Protein AF-A0A821MHR5-F1 (afdb_monomer)

Radius of gyration: 16.07 Å; Cα contacts (8 Å, |Δi|>4): 82; chains: 1; bounding box: 27×30×41 Å

Foldseek 3Di:
DDKDKDDKPDQDADDDDPVDDHDDIDIDMDDDDPVLDQDKDKDWDWDDDPNDIDIDIDMDRPPDDSDPPDD

Nearest PDB structures (foldseek):
  1na8-assembly1_B  TM=9.471E-01  e=2.076E-05  Homo sapiens
  1na8-assembly1_A  TM=9.567E-01  e=4.465E-05  Homo sapiens
  2dwx-assembly1_A  TM=9.442E-01  e=5.502E-05  Homo sapiens
  1om9-assembly1_A  TM=9.472E-01  e=6.323E-05  Homo sapiens
  1p4u-assembly1_A  TM=9.336E-01  e=7.792E-05  Homo sapiens

Sequence (71 aa):
MRIKLQNPSASDLPQYNPILPPQAITQILIVSNPNKEAVRLSYKLSYYLSGEQINEFGEIDNGFPSSIDLI

Secondary structure (DSSP, 8-state):
-EEEEPPPS-S--PPP-TTSPPP-----EEEE-TT-PPP-EEEEEEEEETTEEEEEEEEESSSS-S-----

Mean predicted aligned error: 5.69 Å

Solvent-accessible surface area (backbone atoms only — not comparable to full-atom values): 5032 Å² total; per-residue (Å²): 120,49,77,47,74,53,79,52,76,54,94,76,81,79,81,90,48,95,90,52,83,86,82,80,76,51,64,52,76,47,76,49,54,93,83,62,64,88,58,70,49,75,52,74,52,74,53,72,59,99,87,43,82,47,79,47,74,51,75,40,67,83,82,60,77,87,64,85,76,81,127

pLDDT: mean 88.85, std 13.21, range [38.91, 97.88]

Structure (mmCIF, N/CA/C/O backbone):
data_AF-A0A821MHR5-F1
#
_entry.id   AF-A0A821MHR5-F1
#
loop_
_atom_site.group_PDB
_atom_site.id
_atom_site.type_symbol
_atom_site.label_atom_id
_atom_site.label_alt_id
_atom_site.label_comp_id
_atom_site.label_asym_id
_atom_site.label_entity_id
_atom_site.label_seq_id
_atom_site.pdbx_PDB_ins_code
_atom_site.Cartn_x
_atom_site.Cartn_y
_atom_site.Cartn_z
_atom_site.occupancy
_atom_site.B_iso_or_equiv
_atom_site.auth_seq_id
_atom_site.auth_comp_id
_atom_site.auth_asym_id
_atom_site.auth_atom_id
_atom_site.pdbx_PDB_model_num
ATOM 1 N N . MET A 1 1 ? 8.104 7.285 -17.402 1.00 82.62 1 MET A N 1
ATOM 2 C CA . MET A 1 1 ? 7.469 6.542 -16.290 1.00 82.62 1 MET A CA 1
ATOM 3 C C . MET A 1 1 ? 6.040 7.038 -16.068 1.00 82.62 1 MET A C 1
ATOM 5 O O . MET A 1 1 ? 5.817 8.240 -16.135 1.00 82.62 1 MET A O 1
ATOM 9 N N . ARG A 1 2 ? 5.070 6.147 -15.836 1.00 88.62 2 ARG A N 1
ATOM 10 C CA . ARG A 1 2 ? 3.709 6.497 -15.381 1.00 88.62 2 ARG A CA 1
ATOM 11 C C . ARG A 1 2 ? 3.341 5.641 -14.180 1.00 88.62 2 ARG A C 1
ATOM 13 O O . ARG A 1 2 ? 3.693 4.467 -14.148 1.00 88.62 2 ARG A O 1
ATOM 20 N N . ILE A 1 3 ? 2.612 6.217 -13.234 1.00 90.44 3 ILE A N 1
ATOM 21 C CA . ILE A 1 3 ? 2.198 5.544 -12.004 1.00 90.44 3 ILE A CA 1
ATOM 22 C C . ILE A 1 3 ? 0.674 5.611 -11.904 1.00 90.44 3 ILE A C 1
ATOM 24 O O . ILE A 1 3 ? 0.078 6.650 -12.189 1.00 90.44 3 ILE A O 1
ATOM 28 N N . LYS A 1 4 ? 0.042 4.502 -11.516 1.00 94.62 4 LYS A N 1
ATOM 29 C CA . LYS A 1 4 ? -1.390 4.439 -11.222 1.00 94.62 4 LYS A CA 1
ATOM 30 C C . LYS A 1 4 ? -1.622 3.624 -9.956 1.00 94.62 4 LYS A C 1
ATOM 32 O O . LYS A 1 4 ? -1.210 2.471 -9.884 1.00 94.62 4 LYS A O 1
ATOM 37 N N . LEU A 1 5 ? -2.341 4.201 -9.002 1.00 95.88 5 LEU A N 1
ATOM 38 C CA . LEU A 1 5 ? -2.875 3.484 -7.849 1.00 95.88 5 LEU A CA 1
ATOM 39 C C . LEU A 1 5 ? -4.275 2.966 -8.182 1.00 95.88 5 LEU A C 1
ATOM 41 O O . LEU A 1 5 ? -5.102 3.711 -8.709 1.00 95.88 5 LEU A O 1
ATOM 45 N N . GLN A 1 6 ? -4.532 1.691 -7.903 1.00 97.81 6 GLN A N 1
ATOM 46 C CA . GLN A 1 6 ? -5.901 1.181 -7.849 1.00 97.81 6 GLN A CA 1
ATOM 47 C C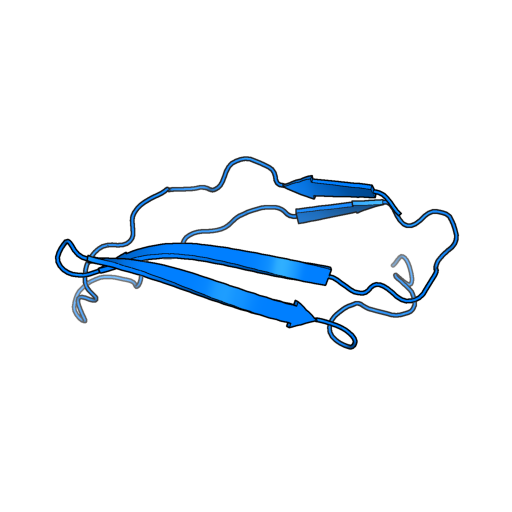 . GLN A 1 6 ? -6.540 1.556 -6.513 1.00 97.81 6 GLN A C 1
ATOM 49 O O . GLN A 1 6 ? -5.854 1.979 -5.578 1.00 97.81 6 GLN A O 1
ATOM 54 N N . ASN A 1 7 ? -7.854 1.384 -6.416 1.00 97.50 7 ASN A N 1
ATOM 55 C CA . ASN A 1 7 ? -8.558 1.543 -5.152 1.00 97.50 7 ASN A CA 1
ATOM 56 C C . ASN A 1 7 ? -7.963 0.595 -4.092 1.00 97.50 7 ASN A C 1
ATOM 58 O O . ASN A 1 7 ? -7.615 -0.545 -4.420 1.00 97.50 7 ASN A O 1
ATOM 62 N N . PRO A 1 8 ? -7.822 1.056 -2.840 1.00 97.69 8 PRO A N 1
ATOM 63 C CA . PRO A 1 8 ? -7.415 0.192 -1.743 1.00 97.69 8 PRO A CA 1
ATOM 64 C C . PRO A 1 8 ? -8.542 -0.783 -1.380 1.00 97.69 8 PRO A C 1
ATOM 66 O O . PRO A 1 8 ? -9.710 -0.550 -1.697 1.00 97.69 8 PRO A O 1
ATOM 69 N N . SER A 1 9 ? -8.197 -1.862 -0.679 1.00 97.31 9 SER A N 1
ATOM 70 C CA . SER A 1 9 ? -9.174 -2.834 -0.174 1.00 97.31 9 SER A CA 1
ATO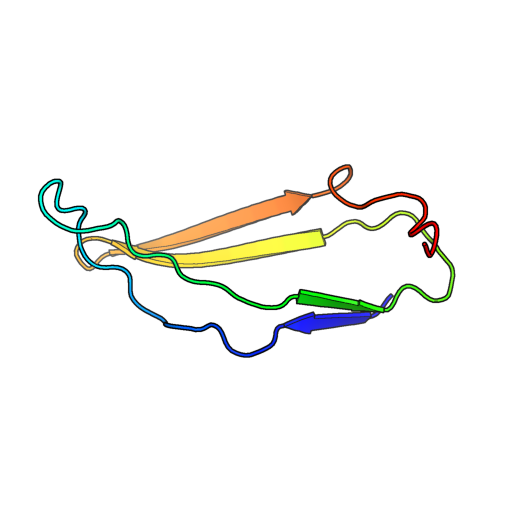M 71 C C . SER A 1 9 ? -10.099 -2.251 0.899 1.00 97.31 9 SER A C 1
ATOM 73 O O . SER A 1 9 ? -11.236 -2.693 1.028 1.00 97.31 9 SER A O 1
ATOM 75 N N . ALA A 1 10 ? -9.611 -1.280 1.673 1.00 96.19 10 ALA A N 1
ATOM 76 C CA . ALA A 1 10 ? -10.358 -0.553 2.694 1.00 96.19 10 ALA A CA 1
ATOM 77 C C . ALA A 1 10 ? -9.713 0.821 2.952 1.00 96.19 10 ALA A C 1
ATOM 79 O O . ALA A 1 10 ? -8.571 1.057 2.557 1.00 96.19 10 ALA A O 1
ATOM 80 N N . SER A 1 11 ? -10.448 1.721 3.607 1.00 95.56 11 SER A N 1
ATOM 81 C CA . SER A 1 11 ? -9.983 3.053 4.031 1.00 95.56 11 SER A CA 1
ATOM 82 C C . SER A 1 11 ? -9.653 3.146 5.519 1.00 95.56 11 SER A C 1
ATOM 84 O O . SER A 1 11 ? -9.016 4.107 5.938 1.00 95.56 11 SER A O 1
ATOM 86 N N . ASP A 1 12 ? -10.069 2.156 6.305 1.00 94.56 12 ASP A N 1
ATOM 87 C CA . ASP A 1 12 ? -10.043 2.198 7.762 1.00 94.56 12 ASP A CA 1
ATOM 88 C C . ASP A 1 12 ? -9.407 0.921 8.306 1.00 94.56 12 ASP A C 1
ATOM 90 O O . ASP A 1 12 ? -9.608 -0.172 7.769 1.00 94.56 12 ASP A O 1
ATOM 94 N N . LEU A 1 13 ? -8.638 1.063 9.384 1.00 95.31 13 LEU A N 1
AT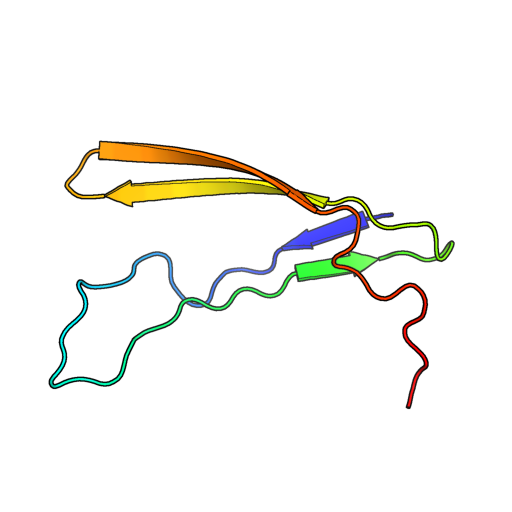OM 95 C CA . LEU A 1 13 ? -7.990 -0.048 10.069 1.00 95.31 13 LEU A CA 1
ATOM 96 C C . LEU A 1 13 ? -8.369 0.017 11.554 1.00 95.31 13 LEU A C 1
ATOM 98 O O . LEU A 1 13 ? -8.094 1.028 12.204 1.00 95.31 13 LEU A O 1
ATOM 102 N N . PRO A 1 14 ? -9.038 -1.012 12.104 1.00 92.38 14 PRO A N 1
ATOM 103 C CA . PRO A 1 14 ? -9.465 -0.985 13.494 1.00 92.38 14 PRO A CA 1
ATOM 104 C C . PRO A 1 14 ? -8.271 -1.089 14.440 1.00 92.38 14 PRO A C 1
ATOM 106 O O . PRO A 1 14 ? -7.208 -1.597 14.079 1.00 92.38 14 PRO A O 1
ATOM 109 N N . GLN A 1 15 ? -8.467 -0.660 15.687 1.00 92.06 15 GLN A N 1
ATOM 110 C CA . GLN A 1 15 ? -7.456 -0.828 16.723 1.00 92.06 15 GLN A CA 1
ATOM 111 C C . GLN A 1 15 ? -7.056 -2.305 16.849 1.00 92.06 15 GLN A C 1
ATOM 113 O O . GLN A 1 15 ? -7.901 -3.204 16.820 1.00 92.06 15 GLN A O 1
ATOM 118 N N . TYR A 1 16 ? -5.753 -2.539 17.004 1.00 93.88 16 TYR A N 1
ATOM 119 C CA . TYR A 1 16 ? -5.204 -3.875 17.189 1.00 93.88 16 TYR A CA 1
ATOM 120 C C . TYR A 1 16 ? -5.893 -4.607 18.350 1.00 93.88 16 TYR A C 1
ATOM 122 O O . TYR A 1 16 ? -5.982 -4.086 19.464 1.00 93.88 16 TYR A O 1
ATOM 130 N N . ASN A 1 17 ? -6.344 -5.833 18.084 1.00 95.00 17 ASN A N 1
ATOM 131 C CA . ASN A 1 17 ? -6.943 -6.723 19.069 1.00 95.00 17 ASN A CA 1
ATOM 132 C C . ASN A 1 17 ? -6.203 -8.071 19.035 1.00 95.00 17 ASN A C 1
ATOM 134 O O . ASN A 1 17 ? -6.303 -8.764 18.027 1.00 95.00 17 ASN A O 1
ATOM 138 N N . PRO A 1 18 ? -5.509 -8.477 20.115 1.00 95.62 18 PRO A N 1
ATOM 139 C CA . PRO A 1 18 ? -4.689 -9.691 20.129 1.00 95.62 18 PRO A CA 1
ATOM 140 C C . PRO A 1 18 ? -5.492 -10.998 20.036 1.00 95.62 18 PRO A C 1
ATOM 142 O O . PRO A 1 18 ? -4.906 -12.053 19.820 1.00 95.62 18 PRO A O 1
ATOM 145 N N . ILE A 1 19 ? -6.814 -10.953 20.226 1.00 97.00 19 ILE A N 1
ATOM 146 C CA . ILE A 1 19 ? -7.693 -12.126 20.114 1.00 97.00 19 ILE A CA 1
ATOM 147 C C . ILE A 1 19 ? -8.071 -12.386 18.647 1.00 97.00 19 ILE A C 1
ATOM 149 O O . ILE A 1 19 ? -8.347 -13.524 18.268 1.00 97.00 19 ILE A O 1
ATOM 153 N N . LEU A 1 20 ? -8.099 -11.337 17.819 1.00 94.88 20 LEU A N 1
ATOM 154 C CA . LEU A 1 20 ? -8.495 -11.418 16.417 1.00 94.88 20 LEU A CA 1
ATOM 155 C C . LEU A 1 20 ? -7.265 -11.440 15.501 1.00 94.88 20 LEU A C 1
ATOM 157 O O . LEU A 1 20 ? -6.218 -10.896 15.855 1.00 94.88 20 LEU A O 1
ATOM 161 N N . PRO A 1 21 ? -7.381 -12.009 14.291 1.00 94.94 21 PRO A N 1
ATOM 162 C CA . PRO A 1 21 ? -6.347 -11.854 13.279 1.00 94.94 21 PRO A CA 1
ATOM 163 C C . PRO A 1 21 ? -6.096 -1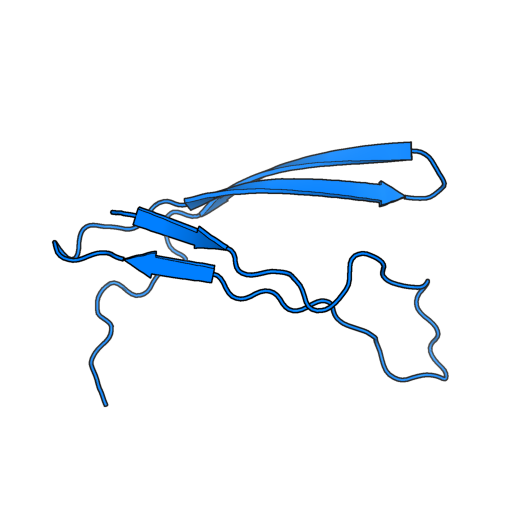0.369 12.957 1.00 94.94 21 PRO A C 1
ATOM 165 O O . PRO A 1 21 ? -7.053 -9.586 12.904 1.00 94.94 21 PRO A O 1
ATOM 168 N N . PRO A 1 22 ? -4.836 -9.970 12.710 1.00 94.25 22 PRO A N 1
ATOM 169 C CA . PRO A 1 22 ? -4.518 -8.606 12.317 1.00 94.25 22 PRO A CA 1
ATOM 170 C C . PRO A 1 22 ? -5.164 -8.283 10.969 1.00 94.25 22 PRO A C 1
ATOM 172 O O . PRO A 1 22 ? -5.130 -9.083 10.033 1.00 94.25 22 PRO A O 1
ATOM 175 N N . GLN A 1 23 ? -5.743 -7.092 10.873 1.00 94.75 23 GLN A N 1
ATOM 176 C CA . GLN A 1 23 ? -6.315 -6.593 9.629 1.00 94.75 23 GLN A CA 1
ATOM 177 C C . GLN A 1 23 ? -5.271 -5.788 8.863 1.00 94.75 23 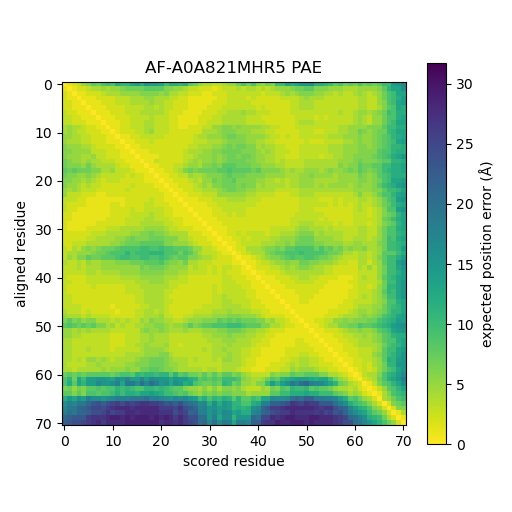GLN A C 1
ATOM 179 O O . GLN A 1 23 ? -4.428 -5.121 9.461 1.00 94.75 23 GLN A O 1
ATOM 184 N N . ALA A 1 24 ? -5.334 -5.856 7.537 1.00 95.62 24 ALA A N 1
ATOM 185 C CA . ALA A 1 24 ? -4.408 -5.166 6.655 1.00 95.62 24 ALA A CA 1
ATOM 186 C C . ALA A 1 24 ? -5.170 -4.483 5.520 1.00 95.62 24 ALA A C 1
ATOM 188 O O . ALA A 1 24 ? -6.124 -5.036 4.971 1.00 95.62 24 ALA A O 1
ATOM 189 N N . ILE A 1 25 ? -4.708 -3.291 5.147 1.00 96.44 25 ILE A N 1
ATOM 190 C CA . ILE A 1 25 ? -5.136 -2.611 3.927 1.00 96.44 25 ILE A CA 1
ATOM 191 C C . ILE A 1 25 ? -4.134 -2.968 2.838 1.00 96.44 25 ILE A C 1
ATOM 193 O O . ILE A 1 25 ? -2.926 -2.820 3.014 1.00 96.44 25 ILE A O 1
ATOM 197 N N . THR A 1 26 ? -4.639 -3.437 1.704 1.00 96.75 26 THR A N 1
ATOM 198 C CA . THR A 1 26 ? -3.823 -3.706 0.519 1.00 96.75 26 THR A CA 1
ATOM 199 C C . THR A 1 26 ? -4.219 -2.748 -0.592 1.00 96.75 26 THR A C 1
ATOM 201 O O . THR A 1 26 ? -5.391 -2.400 -0.745 1.00 96.75 26 THR A O 1
ATOM 204 N N . GLN A 1 27 ? -3.239 -2.290 -1.366 1.00 97.19 27 GLN A N 1
ATOM 205 C CA . GLN A 1 27 ? -3.476 -1.402 -2.495 1.00 97.19 27 GLN A CA 1
ATOM 206 C C . GLN A 1 27 ? -2.502 -1.725 -3.622 1.00 97.19 27 GLN A C 1
ATOM 208 O O . GLN A 1 27 ? -1.300 -1.869 -3.403 1.00 97.19 27 GLN A O 1
ATOM 213 N N . ILE A 1 28 ? -3.028 -1.845 -4.840 1.00 96.62 28 ILE A N 1
ATOM 214 C CA . ILE A 1 28 ? -2.218 -2.169 -6.013 1.00 96.62 28 ILE A CA 1
ATOM 215 C C . ILE A 1 28 ? -1.633 -0.879 -6.593 1.00 96.62 28 ILE A C 1
ATOM 217 O O . ILE A 1 28 ? -2.369 0.030 -6.987 1.00 96.62 28 ILE A O 1
ATOM 221 N N . LEU A 1 29 ? -0.305 -0.837 -6.703 1.00 94.12 29 LEU A N 1
ATOM 222 C CA . LEU A 1 29 ? 0.457 0.196 -7.399 1.00 94.12 29 LEU A CA 1
ATOM 223 C C . LEU A 1 29 ? 0.954 -0.355 -8.741 1.00 94.12 29 LEU A C 1
ATOM 225 O O . LEU A 1 29 ? 1.689 -1.337 -8.785 1.00 94.12 29 LEU A O 1
ATOM 229 N N . ILE A 1 30 ? 0.575 0.296 -9.839 1.00 93.19 30 ILE A N 1
ATOM 230 C CA . ILE A 1 30 ? 1.029 -0.044 -11.189 1.00 93.19 30 ILE A CA 1
ATOM 231 C C . ILE A 1 30 ? 2.053 0.997 -11.628 1.00 93.19 30 ILE A C 1
ATOM 233 O O . ILE A 1 30 ? 1.731 2.182 -11.745 1.00 93.19 30 ILE A O 1
ATOM 237 N N . VAL A 1 31 ? 3.269 0.543 -11.925 1.00 90.50 31 VAL A N 1
ATOM 238 C CA . VAL A 1 31 ? 4.354 1.380 -12.447 1.00 90.50 31 VAL A CA 1
ATOM 239 C C . VAL A 1 31 ? 4.656 0.959 -13.882 1.00 90.50 31 VAL A C 1
ATOM 241 O O . VAL A 1 31 ? 5.129 -0.143 -14.140 1.00 90.50 31 VAL A O 1
ATOM 244 N N . SER A 1 32 ? 4.385 1.845 -14.836 1.00 90.25 32 SER A N 1
ATOM 245 C CA . SER A 1 32 ? 4.784 1.675 -16.231 1.00 90.25 32 SER A CA 1
ATOM 246 C C . SER A 1 32 ? 6.137 2.348 -16.454 1.00 90.25 32 SER A C 1
ATOM 248 O O . SER A 1 32 ? 6.2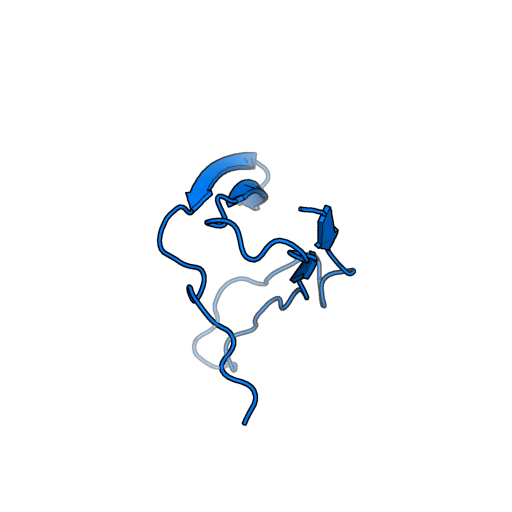46 3.582 -16.442 1.00 90.25 32 SER A O 1
ATOM 250 N N . ASN A 1 33 ? 7.168 1.529 -16.657 1.00 89.00 33 ASN A N 1
ATOM 251 C CA . ASN A 1 33 ? 8.544 1.963 -16.884 1.00 89.00 33 ASN A CA 1
ATOM 252 C C . ASN A 1 33 ? 9.107 1.381 -18.200 1.00 89.00 33 ASN A C 1
ATOM 254 O O . ASN A 1 33 ? 9.941 0.478 -18.164 1.00 89.00 33 ASN A O 1
ATOM 258 N N . PRO A 1 34 ? 8.644 1.857 -19.374 1.00 87.56 34 PRO A N 1
ATOM 259 C CA . PRO A 1 34 ? 9.038 1.286 -20.667 1.00 87.56 34 PRO A CA 1
ATOM 260 C C . PRO A 1 34 ? 10.536 1.439 -20.973 1.00 87.56 34 PRO A C 1
ATOM 262 O O . PRO A 1 34 ? 11.113 0.574 -21.621 1.00 87.56 34 PRO A O 1
ATOM 265 N N . ASN A 1 35 ? 11.169 2.501 -20.466 1.00 86.44 35 ASN A N 1
ATOM 266 C CA . ASN A 1 35 ? 12.590 2.786 -20.682 1.00 86.44 35 ASN A CA 1
ATOM 267 C C . ASN A 1 35 ? 13.511 2.078 -19.673 1.00 86.4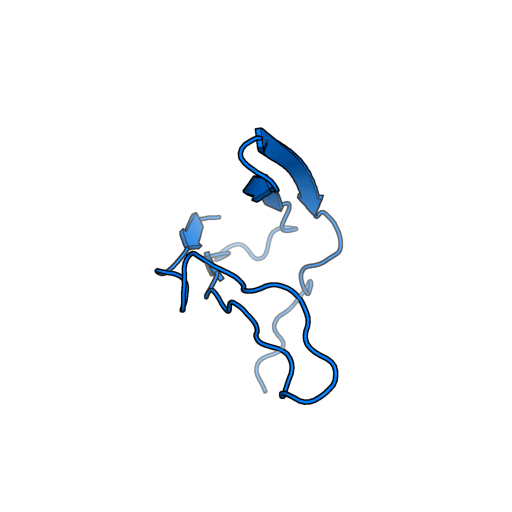4 35 ASN A C 1
ATOM 269 O O . ASN A 1 35 ? 14.725 2.223 -19.776 1.00 86.44 35 ASN A O 1
ATOM 273 N N . LYS A 1 36 ? 12.953 1.341 -18.697 1.00 83.12 36 LYS A N 1
ATOM 274 C CA . LYS A 1 36 ? 13.703 0.676 -17.614 1.00 83.12 36 LYS A CA 1
ATOM 275 C C . LYS A 1 36 ? 14.652 1.621 -16.856 1.00 83.12 36 LYS A C 1
ATOM 277 O O . LYS A 1 36 ? 15.746 1.239 -16.457 1.00 83.12 36 LYS A O 1
ATOM 282 N N . GLU A 1 37 ? 14.232 2.867 -16.661 1.00 85.62 37 GLU A N 1
ATOM 283 C CA . GLU A 1 37 ? 14.991 3.861 -15.893 1.00 85.62 37 GLU A CA 1
ATOM 284 C C . GLU A 1 37 ? 14.921 3.556 -14.388 1.00 85.62 37 GLU A C 1
ATOM 286 O O . GLU A 1 37 ? 13.997 2.878 -13.932 1.00 85.62 37 GLU A O 1
ATOM 291 N N . ALA A 1 38 ? 15.867 4.076 -13.600 1.00 84.25 38 ALA A N 1
ATOM 292 C CA . ALA A 1 38 ? 15.815 3.958 -12.144 1.00 84.25 38 ALA A CA 1
ATOM 293 C C . ALA A 1 38 ? 14.516 4.581 -11.599 1.00 84.25 38 ALA A C 1
ATOM 295 O O . ALA A 1 38 ? 14.212 5.746 -11.868 1.00 84.25 38 ALA A O 1
ATOM 296 N N . VAL A 1 39 ? 13.741 3.802 -10.841 1.00 86.50 39 VAL A N 1
ATOM 297 C CA . VAL A 1 39 ? 12.445 4.244 -10.315 1.00 86.50 39 VAL A CA 1
ATOM 298 C C . VAL A 1 39 ? 12.653 4.957 -8.988 1.00 86.50 39 VAL A C 1
ATOM 300 O O . VAL A 1 39 ? 13.144 4.366 -8.033 1.00 86.50 39 VAL A O 1
ATOM 303 N N . ARG A 1 40 ? 12.215 6.217 -8.926 1.00 89.38 40 ARG A N 1
ATOM 304 C CA . ARG A 1 40 ? 12.078 6.981 -7.683 1.00 89.38 40 ARG A CA 1
ATOM 305 C C . ARG A 1 40 ? 10.603 7.276 -7.447 1.00 89.38 40 ARG A C 1
ATOM 307 O O . ARG A 1 40 ? 9.947 7.837 -8.326 1.00 89.38 40 ARG A O 1
ATOM 314 N N . LEU A 1 41 ? 10.083 6.881 -6.290 1.00 91.06 41 LEU A N 1
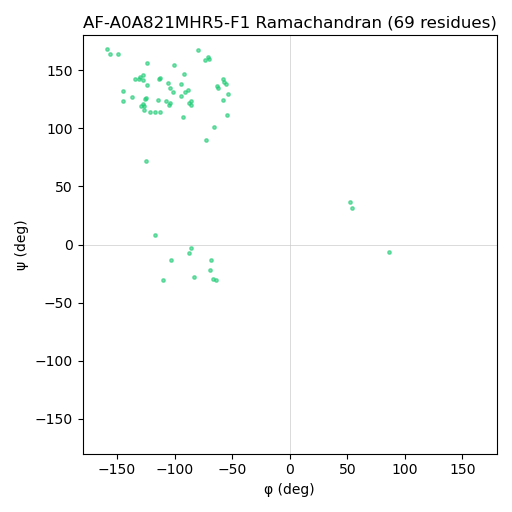ATOM 315 C CA . LEU A 1 41 ? 8.688 7.081 -5.906 1.00 91.06 41 LEU A CA 1
ATOM 316 C C . LEU A 1 41 ? 8.608 7.987 -4.679 1.00 91.06 41 LEU A C 1
ATOM 318 O O . LEU A 1 41 ? 8.977 7.568 -3.586 1.00 91.06 41 LEU A O 1
ATOM 322 N N . SER A 1 42 ? 8.047 9.180 -4.840 1.00 94.25 42 SER A N 1
ATOM 323 C CA . SER A 1 42 ? 7.620 10.007 -3.709 1.00 94.25 42 SER A CA 1
ATOM 324 C C . SER A 1 42 ? 6.178 9.647 -3.342 1.00 94.25 42 SER A C 1
ATOM 326 O O . SER A 1 42 ? 5.318 9.548 -4.224 1.00 94.25 42 SER A O 1
ATOM 328 N N . TYR A 1 43 ? 5.897 9.441 -2.058 1.00 93.94 43 TYR A N 1
ATOM 329 C CA . TYR A 1 43 ? 4.563 9.103 -1.562 1.00 93.94 43 TYR A CA 1
ATOM 330 C C . TYR A 1 43 ? 4.087 10.087 -0.496 1.00 93.94 43 TYR A C 1
ATOM 332 O O . TYR A 1 43 ? 4.877 10.738 0.190 1.00 93.94 43 TYR A O 1
ATOM 340 N N . LYS A 1 44 ? 2.762 10.161 -0.357 1.00 96.69 44 LYS A N 1
ATOM 341 C CA . LYS A 1 44 ? 2.076 10.818 0.750 1.00 96.69 44 LYS A CA 1
ATOM 342 C C . LYS A 1 44 ? 1.124 9.814 1.387 1.00 96.69 44 LYS A C 1
ATOM 344 O O . LYS A 1 44 ? 0.284 9.254 0.686 1.00 96.69 44 LYS A O 1
ATOM 349 N N . LEU A 1 45 ? 1.235 9.619 2.694 1.00 96.81 45 LEU A N 1
ATOM 350 C CA . LEU A 1 45 ? 0.305 8.833 3.490 1.00 96.81 45 LEU A CA 1
ATOM 351 C C . LEU A 1 45 ? -0.526 9.788 4.353 1.00 96.81 45 LEU A C 1
ATOM 353 O O . LEU A 1 45 ? 0.022 10.591 5.102 1.00 96.81 45 LEU A O 1
ATOM 357 N N . SER A 1 46 ? -1.849 9.721 4.223 1.00 97.19 46 SER A N 1
ATOM 358 C CA . SER A 1 46 ? -2.787 10.558 4.976 1.00 97.19 46 SER A CA 1
ATOM 359 C C . SER A 1 46 ? -3.790 9.671 5.696 1.00 97.19 46 SER A C 1
ATOM 361 O O . SER A 1 46 ? -4.467 8.877 5.047 1.00 97.19 46 SER A O 1
ATOM 363 N N . TYR A 1 47 ? -3.909 9.823 7.011 1.00 96.56 47 TYR A N 1
ATOM 364 C CA . TYR A 1 47 ? -4.856 9.066 7.830 1.00 96.56 47 TYR A CA 1
ATOM 365 C C . TYR A 1 47 ? -5.320 9.888 9.031 1.00 96.56 47 TYR A C 1
ATOM 367 O O . TYR A 1 47 ? -4.714 10.903 9.376 1.00 96.56 47 TYR A O 1
ATOM 375 N N . TYR A 1 48 ? -6.414 9.453 9.654 1.00 97.12 48 TYR A N 1
ATOM 376 C CA . TYR A 1 48 ? -6.864 9.992 10.931 1.00 97.12 48 TYR A CA 1
ATOM 377 C C . TYR A 1 48 ? -6.471 9.038 12.052 1.00 97.12 48 TYR A C 1
ATOM 379 O O . TYR A 1 48 ? -6.745 7.841 11.972 1.00 97.12 48 TYR A O 1
ATOM 387 N N . LEU A 1 49 ? -5.870 9.569 13.111 1.00 95.19 49 LEU A N 1
ATOM 388 C CA . LEU A 1 49 ? -5.568 8.825 14.327 1.00 95.19 49 LEU A CA 1
ATOM 389 C C . LEU A 1 49 ? -6.137 9.595 15.514 1.00 95.19 49 LEU A C 1
ATOM 391 O O . LEU A 1 49 ? -5.808 10.757 15.721 1.00 95.19 49 LEU A O 1
ATOM 395 N N . SER A 1 50 ? -7.039 8.966 16.270 1.00 92.62 50 SER A N 1
ATOM 396 C CA . SER A 1 50 ? -7.701 9.597 17.424 1.00 92.62 50 SER A CA 1
ATOM 397 C C . SER A 1 50 ? -8.386 10.941 17.104 1.00 92.62 50 SER A C 1
ATOM 399 O O . SER A 1 50 ? -8.467 11.822 17.954 1.00 92.62 50 SER A O 1
ATOM 401 N N . GLY A 1 51 ? -8.889 11.098 15.873 1.00 93.06 51 GLY A N 1
ATOM 402 C CA . GLY A 1 51 ? -9.562 12.314 15.398 1.00 93.06 51 GLY A CA 1
ATOM 403 C C . GLY A 1 51 ? -8.633 13.394 14.834 1.00 93.06 51 GLY A C 1
ATOM 404 O O . GLY A 1 51 ? -9.122 14.364 14.260 1.00 93.06 51 GLY A O 1
ATOM 405 N N . GLU A 1 52 ? -7.315 13.221 14.926 1.00 97.00 52 GLU A N 1
ATOM 406 C CA . GLU A 1 52 ? -6.331 14.127 14.336 1.00 97.00 52 GLU A CA 1
ATOM 407 C C . GLU A 1 52 ? -5.903 13.640 12.948 1.00 97.00 52 GLU A C 1
ATOM 409 O O . GLU A 1 52 ? -5.692 12.445 12.740 1.00 97.00 52 GLU A O 1
ATOM 414 N N . GLN A 1 53 ? -5.776 14.561 11.987 1.00 97.12 53 GLN A N 1
ATOM 415 C CA . GLN A 1 53 ? -5.292 14.234 10.649 1.00 97.12 53 GLN A CA 1
ATOM 416 C C . GLN A 1 53 ? -3.764 14.260 10.608 1.00 97.12 53 GLN A C 1
ATOM 418 O O . GLN A 1 53 ? -3.147 15.309 10.781 1.00 97.12 53 GLN A O 1
ATOM 423 N N . ILE A 1 54 ? -3.166 13.125 10.265 1.00 97.81 54 ILE A N 1
ATOM 424 C CA . ILE A 1 54 ? -1.723 12.976 10.104 1.00 97.81 54 ILE A CA 1
ATOM 425 C C . ILE A 1 54 ? -1.395 12.890 8.613 1.00 97.81 54 ILE A C 1
ATOM 427 O O . ILE A 1 54 ? -2.117 12.273 7.823 1.00 97.81 54 ILE A O 1
ATOM 431 N N . ASN A 1 55 ? -0.309 13.552 8.214 1.00 97.88 55 ASN A N 1
ATOM 432 C CA . ASN A 1 55 ? 0.226 13.501 6.860 1.00 97.88 55 ASN A CA 1
ATOM 433 C C . ASN A 1 55 ? 1.719 13.181 6.920 1.00 97.88 55 ASN A C 1
ATOM 435 O O . ASN A 1 55 ? 2.501 13.967 7.448 1.00 97.88 55 ASN A O 1
ATOM 439 N N . GLU A 1 56 ? 2.105 12.064 6.326 1.00 97.69 56 GLU A N 1
ATOM 440 C CA . GLU A 1 56 ? 3.490 11.630 6.198 1.00 97.69 56 GLU A CA 1
ATOM 441 C C . GLU A 1 56 ? 3.902 11.678 4.729 1.00 97.69 56 GLU A C 1
ATOM 443 O O . GLU A 1 56 ? 3.112 11.376 3.832 1.00 97.69 56 GLU A O 1
ATOM 448 N N . PHE A 1 57 ? 5.147 12.063 4.479 1.00 97.31 57 PHE A N 1
ATOM 449 C CA . PHE A 1 57 ? 5.728 12.131 3.145 1.00 97.31 57 PHE A CA 1
ATOM 450 C C . PHE A 1 57 ? 7.037 11.359 3.150 1.00 97.31 57 PHE A C 1
ATOM 452 O O . PHE A 1 57 ? 7.763 11.376 4.144 1.00 97.31 57 PHE A O 1
ATOM 459 N N . GLY A 1 58 ? 7.355 10.710 2.040 1.00 95.44 58 GLY A N 1
ATOM 460 C CA . GLY A 1 58 ? 8.607 9.984 1.908 1.00 95.44 58 GLY A CA 1
ATOM 461 C C . GLY A 1 58 ? 8.988 9.772 0.458 1.00 95.44 58 GLY A C 1
ATOM 462 O O . GLY A 1 58 ? 8.186 9.984 -0.453 1.00 95.44 58 GLY A O 1
ATOM 463 N N . GLU A 1 59 ? 10.227 9.343 0.258 1.00 93.75 59 GLU A N 1
ATOM 464 C CA . GLU A 1 59 ? 10.767 8.985 -1.046 1.00 93.75 59 GLU A CA 1
ATOM 465 C C . GLU A 1 59 ? 11.380 7.590 -0.981 1.00 93.75 59 GLU A C 1
ATOM 467 O O . GLU A 1 59 ? 11.990 7.208 0.015 1.00 93.75 59 GLU A O 1
ATOM 472 N N . ILE A 1 60 ? 11.190 6.824 -2.050 1.00 90.00 60 ILE A N 1
ATOM 473 C CA . ILE A 1 60 ? 11.745 5.487 -2.232 1.00 90.00 60 ILE A CA 1
ATOM 474 C C . ILE A 1 60 ? 12.594 5.522 -3.497 1.00 90.00 60 ILE A C 1
ATOM 476 O O . ILE A 1 60 ? 12.066 5.698 -4.595 1.00 90.00 60 ILE A O 1
ATOM 480 N N . ASP A 1 61 ? 13.900 5.343 -3.344 1.00 83.94 61 ASP A N 1
ATOM 481 C CA . ASP A 1 61 ? 14.906 5.396 -4.408 1.00 83.94 61 ASP A CA 1
ATOM 482 C C . ASP A 1 61 ? 15.513 4.020 -4.733 1.00 83.94 61 ASP A C 1
ATOM 484 O O . ASP A 1 61 ? 15.822 3.754 -5.892 1.00 83.94 61 ASP A O 1
ATOM 488 N N . ASN A 1 62 ? 15.601 3.123 -3.744 1.00 73.88 62 ASN A N 1
ATOM 489 C CA . ASN A 1 62 ? 16.243 1.804 -3.879 1.00 73.88 62 ASN A CA 1
ATOM 490 C C . ASN A 1 62 ? 15.292 0.605 -3.677 1.00 73.88 62 ASN A C 1
ATOM 492 O O . ASN A 1 62 ? 15.737 -0.537 -3.597 1.00 73.88 62 ASN A O 1
ATOM 496 N N . GLY A 1 63 ? 13.982 0.845 -3.572 1.00 69.56 63 GLY A N 1
ATOM 497 C CA . GLY A 1 63 ? 12.982 -0.198 -3.289 1.00 69.56 63 GLY A CA 1
ATOM 498 C C . GLY A 1 63 ? 12.435 -0.935 -4.516 1.00 69.56 63 GLY A C 1
ATOM 499 O O . GLY A 1 63 ? 11.679 -1.892 -4.362 1.00 69.56 63 GLY A O 1
ATOM 500 N N . PHE A 1 64 ? 12.782 -0.494 -5.728 1.00 80.62 64 PHE A N 1
ATOM 501 C CA . PHE A 1 64 ? 12.279 -1.076 -6.972 1.00 80.62 64 PHE A CA 1
ATOM 502 C C . PHE A 1 64 ? 13.341 -1.954 -7.640 1.00 80.62 64 PHE A C 1
ATOM 504 O O . PHE A 1 64 ? 14.492 -1.527 -7.758 1.00 80.62 64 PHE A O 1
ATOM 511 N N . PRO A 1 65 ? 12.977 -3.160 -8.113 1.00 76.88 65 PRO A N 1
ATOM 512 C CA . PRO A 1 65 ? 13.917 -4.031 -8.804 1.00 76.88 65 PRO A CA 1
ATOM 513 C C . PRO A 1 65 ? 14.415 -3.365 -10.094 1.00 76.88 65 PRO A C 1
ATOM 515 O O . PRO A 1 65 ? 13.628 -2.821 -10.870 1.00 76.88 65 PRO A O 1
ATOM 518 N N . SER A 1 66 ? 15.728 -3.421 -10.326 1.00 62.38 66 SER A N 1
ATOM 519 C CA . SER A 1 66 ? 16.400 -2.835 -11.497 1.00 62.38 66 SER A CA 1
ATOM 520 C C . SER A 1 66 ? 16.077 -3.562 -12.809 1.00 62.38 66 SER A C 1
ATOM 522 O O . SER A 1 66 ? 16.141 -2.956 -13.877 1.00 62.38 66 SER A O 1
ATOM 524 N N . SER A 1 67 ? 15.645 -4.820 -12.716 1.00 57.09 67 SER A N 1
ATOM 525 C CA . SER A 1 67 ? 15.094 -5.624 -13.803 1.00 57.09 67 SER A CA 1
ATOM 526 C C . SER A 1 67 ? 13.993 -6.511 -13.227 1.00 57.09 67 SER A C 1
ATOM 528 O O . SER A 1 67 ? 14.237 -7.281 -12.301 1.00 57.09 67 SER A O 1
ATOM 530 N N . ILE A 1 68 ? 12.772 -6.423 -13.762 1.00 55.22 68 ILE A N 1
ATOM 531 C CA . ILE A 1 68 ? 11.843 -7.555 -13.681 1.00 55.22 68 ILE A CA 1
ATOM 532 C C . ILE A 1 68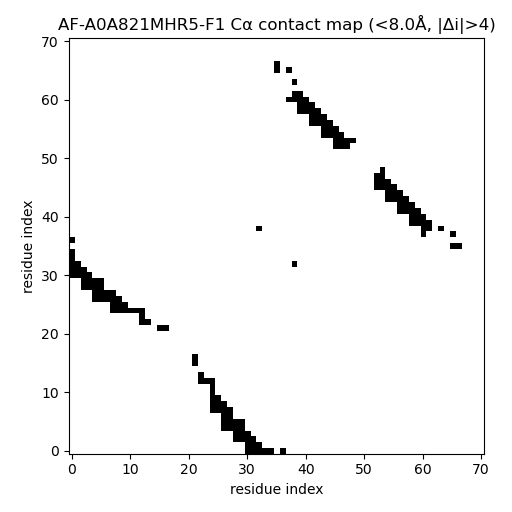 ? 12.407 -8.567 -14.676 1.00 55.22 68 ILE A C 1
ATOM 534 O O . ILE A 1 68 ? 12.110 -8.489 -15.870 1.00 55.22 68 ILE A O 1
ATOM 538 N N . ASP A 1 69 ? 13.297 -9.442 -14.213 1.00 47.09 69 ASP A N 1
ATOM 539 C CA . ASP A 1 69 ? 13.608 -10.657 -14.956 1.00 47.09 69 ASP A CA 1
ATOM 540 C C . ASP A 1 69 ? 12.322 -11.485 -14.937 1.00 47.09 69 ASP A C 1
ATOM 542 O O . ASP A 1 69 ? 11.914 -12.026 -13.910 1.00 47.09 69 ASP A O 1
ATOM 546 N N . LEU A 1 70 ? 11.607 -11.435 -16.063 1.00 42.53 70 LEU A N 1
ATOM 547 C CA . LEU A 1 70 ? 10.450 -12.273 -16.334 1.00 42.53 70 LEU A CA 1
ATOM 548 C C . LEU A 1 70 ? 10.883 -13.728 -16.145 1.00 42.53 70 LEU A C 1
ATOM 550 O O . LEU A 1 70 ? 11.705 -14.232 -16.911 1.00 42.53 70 LEU A O 1
ATOM 554 N N . ILE A 1 71 ? 10.342 -14.354 -15.103 1.00 38.91 71 ILE A N 1
ATOM 555 C CA . ILE A 1 71 ? 10.223 -15.810 -15.016 1.00 38.91 71 ILE A CA 1
ATOM 556 C C . ILE A 1 71 ? 9.246 -16.262 -16.103 1.00 38.91 71 ILE A C 1
ATOM 558 O O . ILE A 1 71 ? 8.222 -15.558 -16.284 1.00 38.91 71 ILE A O 1
#